Protein AF-A0A447RGL2-F1 (afdb_monomer_lite)

Secondary structure (DSSP, 8-state):
--TTGGGGGGG-SS--EEE-TTT--EEEE-HHHHHHHTT--HHHHHTSTT-B-S-SSGGGGGGGTTTT--EEEEEEEEETTEEEEEEEEE---

Sequence (93 aa):
MLLKELAVFEVLSTPIWVVHPFNERVVYANQASRTLSGEMSLNEMRNGIYSTCPETQLQHYLRYLDTMSEIFEVWTLPTANGLQSVYCKNHPD

Foldseek 3Di:
DDPVVCVVCQPDLDWDFDADQQVRDGPDTHPNNCVFAPPPDPLCFCPDPFKDAPDPGRVVCVVCLVVQDWGKIWTWTQDPVGTDTDIDIDHDD

Organism: Klebsiella pneumoniae (NCBI:txid573)

Radius of gyration: 13.28 Å; chains: 1; bounding box: 33×22×36 Å

pLDDT: mean 88.92, std 9.13, range [53.16, 96.81]

Structure (mmCIF, N/CA/C/O backbone):
data_AF-A0A447RGL2-F1
#
_entry.id   AF-A0A447RGL2-F1
#
loop_
_atom_site.group_PDB
_atom_site.id
_atom_site.type_symbol
_atom_site.label_atom_id
_atom_site.label_alt_id
_atom_site.label_comp_id
_atom_site.label_asym_id
_atom_site.label_entity_id
_atom_site.label_seq_id
_atom_site.pdbx_PDB_ins_code
_atom_site.Cartn_x
_atom_site.Cartn_y
_atom_site.Cartn_z
_atom_site.occupancy
_atom_site.B_iso_or_equiv
_atom_site.auth_seq_id
_atom_site.auth_comp_id
_atom_site.auth_asym_id
_atom_site.auth_atom_id
_atom_site.pdbx_PDB_model_num
ATOM 1 N N . MET A 1 1 ? -15.273 -8.407 6.993 1.00 58.03 1 MET A N 1
ATOM 2 C CA . MET A 1 1 ? -15.566 -7.721 5.724 1.00 58.03 1 MET A CA 1
ATOM 3 C C . MET A 1 1 ? -15.738 -8.763 4.635 1.00 58.03 1 MET A C 1
ATOM 5 O O . MET A 1 1 ? -14.866 -9.616 4.469 1.00 58.03 1 MET A O 1
ATOM 9 N N . LEU A 1 2 ? -16.890 -8.772 3.975 1.00 66.31 2 LEU A N 1
ATOM 10 C CA . LEU A 1 2 ? -17.199 -9.719 2.904 1.00 66.31 2 LEU A CA 1
ATOM 11 C C . LEU A 1 2 ? -16.616 -9.183 1.590 1.00 66.31 2 LEU A C 1
ATOM 13 O O . LEU A 1 2 ? -16.774 -8.009 1.286 1.00 66.31 2 LEU A O 1
ATOM 17 N N . LEU A 1 3 ? -16.009 -10.040 0.761 1.00 68.31 3 LEU A N 1
ATOM 18 C CA . LEU A 1 3 ? -15.475 -9.655 -0.563 1.00 68.31 3 LEU A CA 1
ATOM 19 C C . LEU A 1 3 ? -16.484 -8.892 -1.443 1.00 68.31 3 LEU A C 1
ATOM 21 O O . LEU A 1 3 ? -16.089 -8.085 -2.276 1.00 68.31 3 LEU A O 1
ATOM 25 N N . LYS A 1 4 ? -17.786 -9.131 -1.247 1.00 75.88 4 LYS A N 1
ATOM 26 C CA . LYS A 1 4 ? -18.863 -8.440 -1.969 1.00 75.88 4 LYS A CA 1
ATOM 27 C C . LYS A 1 4 ? -18.948 -6.946 -1.643 1.00 75.88 4 LYS A C 1
ATOM 29 O O . LYS A 1 4 ? -19.325 -6.177 -2.514 1.00 75.88 4 LYS A O 1
ATOM 34 N N . GLU A 1 5 ? -18.592 -6.544 -0.425 1.00 81.50 5 GLU A N 1
ATOM 35 C CA . GLU A 1 5 ? -18.608 -5.137 0.002 1.00 81.50 5 GLU A CA 1
ATOM 36 C C . GLU A 1 5 ? -17.491 -4.348 -0.693 1.00 81.50 5 GLU A C 1
ATOM 38 O O . GLU A 1 5 ? -17.683 -3.196 -1.062 1.00 81.50 5 GLU A O 1
ATOM 43 N N . LEU A 1 6 ? -16.363 -5.004 -0.980 1.00 86.62 6 LEU A N 1
ATOM 44 C CA . LEU A 1 6 ? -15.209 -4.398 -1.648 1.00 86.62 6 LEU A CA 1
ATOM 45 C C . LEU A 1 6 ? -15.414 -4.137 -3.141 1.00 86.62 6 LEU A C 1
ATOM 47 O O . LEU A 1 6 ? -14.670 -3.356 -3.726 1.00 86.62 6 LEU A O 1
ATOM 51 N N . ALA A 1 7 ? -16.422 -4.753 -3.765 1.00 85.88 7 ALA A N 1
ATOM 52 C CA . ALA A 1 7 ? -16.698 -4.569 -5.189 1.00 85.88 7 ALA A CA 1
ATOM 53 C C . ALA A 1 7 ? -17.009 -3.105 -5.546 1.00 85.88 7 ALA A C 1
ATOM 55 O O . ALA A 1 7 ? -16.799 -2.692 -6.684 1.00 85.88 7 ALA A O 1
ATOM 56 N N . VAL A 1 8 ? -17.459 -2.305 -4.571 1.00 88.38 8 VAL A N 1
ATOM 57 C CA . VAL A 1 8 ? -17.670 -0.862 -4.748 1.00 88.38 8 VAL A CA 1
ATOM 58 C C . VAL A 1 8 ? -16.375 -0.118 -5.090 1.00 88.38 8 VAL A C 1
ATOM 60 O O . VAL A 1 8 ? -16.416 0.894 -5.779 1.00 88.38 8 VAL A O 1
ATOM 63 N N . PHE A 1 9 ? -15.210 -0.623 -4.683 1.00 92.38 9 PHE A N 1
ATOM 64 C CA . PHE A 1 9 ? -13.930 0.004 -5.011 1.00 92.38 9 PHE A CA 1
ATOM 65 C C . PHE A 1 9 ? -13.492 -0.245 -6.457 1.00 92.38 9 PHE A C 1
ATOM 67 O O . PHE A 1 9 ? -12.635 0.481 -6.966 1.00 92.38 9 PHE A O 1
ATOM 74 N N . GLU A 1 10 ? -14.093 -1.218 -7.150 1.00 93.88 10 GLU A N 1
ATOM 75 C CA . GLU A 1 10 ? -13.744 -1.541 -8.537 1.00 93.88 10 GLU A CA 1
ATOM 76 C C . GLU A 1 10 ? -14.141 -0.416 -9.506 1.00 93.88 10 GLU A C 1
ATOM 78 O O . GLU A 1 10 ? -13.507 -0.254 -10.544 1.00 93.88 10 GLU A O 1
ATOM 83 N N . VAL A 1 11 ? -15.153 0.396 -9.165 1.00 92.06 11 VAL A N 1
ATOM 84 C CA . VAL A 1 11 ? -15.589 1.524 -10.011 1.00 92.06 11 VAL A CA 1
ATOM 85 C C . VAL A 1 11 ? -14.734 2.782 -9.836 1.00 92.06 11 VAL A C 1
ATOM 87 O O . VAL A 1 11 ? -14.908 3.749 -10.576 1.00 92.06 11 VAL A O 1
ATOM 90 N N . LEU A 1 12 ? -13.829 2.800 -8.854 1.00 93.81 12 LEU A N 1
ATOM 91 C CA . LEU A 1 12 ? -13.007 3.966 -8.556 1.00 93.81 12 LEU A CA 1
ATOM 92 C C . LEU A 1 12 ? -11.758 3.995 -9.439 1.00 93.81 12 LEU A C 1
ATOM 94 O O . LEU A 1 12 ? -11.040 3.006 -9.570 1.00 93.81 12 LEU A O 1
ATOM 98 N N . SER A 1 13 ? -11.460 5.171 -9.993 1.00 94.50 13 SER A N 1
ATOM 99 C CA . SER A 1 13 ? -10.194 5.434 -10.689 1.00 94.50 13 SER A CA 1
ATOM 100 C C . SER A 1 13 ? -9.025 5.640 -9.725 1.00 94.50 13 SER A C 1
ATOM 102 O O . SER A 1 13 ? -7.870 5.564 -10.135 1.00 94.50 13 SER A O 1
ATOM 104 N N . THR A 1 14 ? -9.312 5.926 -8.453 1.00 93.56 14 THR A N 1
ATOM 105 C CA . THR A 1 14 ? -8.294 6.026 -7.408 1.00 93.56 14 THR A CA 1
ATOM 106 C C . THR A 1 14 ? -7.726 4.633 -7.121 1.00 93.56 14 THR A C 1
ATOM 108 O O . THR A 1 14 ? -8.506 3.719 -6.844 1.00 93.56 14 THR A O 1
ATOM 111 N N . PRO A 1 15 ? -6.396 4.444 -7.162 1.00 94.75 15 PRO A N 1
ATOM 112 C CA . PRO A 1 15 ? -5.758 3.198 -6.750 1.00 94.75 15 PRO A CA 1
ATOM 113 C C . PRO A 1 15 ? -6.080 2.854 -5.293 1.00 94.75 15 PRO A C 1
ATOM 115 O O . PRO A 1 15 ? -5.806 3.650 -4.397 1.00 94.75 15 PRO A O 1
ATOM 118 N N . ILE A 1 16 ? -6.651 1.671 -5.054 1.00 94.38 16 ILE A N 1
ATOM 119 C CA . ILE A 1 16 ? -6.990 1.184 -3.710 1.00 94.38 16 ILE A CA 1
ATOM 120 C C . ILE A 1 16 ? -6.366 -0.189 -3.480 1.00 94.38 16 ILE A C 1
ATOM 122 O O . ILE A 1 16 ? -6.554 -1.111 -4.279 1.00 94.38 16 ILE A O 1
ATOM 126 N N . TRP A 1 17 ? -5.677 -0.329 -2.348 1.00 93.75 17 TRP A N 1
ATOM 127 C CA . TRP A 1 17 ? -5.258 -1.605 -1.776 1.00 93.75 17 TRP A CA 1
ATOM 128 C C . TRP A 1 17 ? -5.914 -1.757 -0.411 1.00 93.75 17 TRP A C 1
ATOM 130 O O . TRP A 1 17 ? -5.800 -0.873 0.433 1.00 93.75 17 TRP A O 1
ATOM 140 N N . VAL A 1 18 ? -6.562 -2.893 -0.179 1.00 93.31 18 VAL A N 1
ATOM 141 C CA . VAL A 1 18 ? -7.045 -3.270 1.148 1.00 93.31 18 VAL A CA 1
ATOM 142 C C . VAL A 1 18 ? -6.126 -4.341 1.692 1.00 93.31 18 VAL A C 1
ATOM 144 O O . VAL A 1 18 ? -5.994 -5.420 1.107 1.00 93.31 18 VAL A O 1
ATOM 147 N N . VAL A 1 19 ? -5.472 -4.037 2.806 1.00 92.62 19 VAL A N 1
ATOM 148 C CA . VAL A 1 19 ? -4.377 -4.842 3.344 1.00 92.62 19 VAL A CA 1
ATOM 149 C C . VAL A 1 19 ? -4.714 -5.272 4.759 1.00 92.62 19 VAL A C 1
ATOM 151 O O . VAL A 1 19 ? -5.198 -4.486 5.567 1.00 92.62 19 VAL A O 1
ATOM 154 N N . HIS A 1 20 ? -4.463 -6.538 5.071 1.00 91.19 20 HIS A N 1
ATOM 155 C CA . HIS A 1 20 ? -4.631 -7.028 6.427 1.00 91.19 20 HIS A CA 1
ATOM 156 C C . HIS A 1 20 ? -3.449 -6.561 7.299 1.00 91.19 20 HIS A C 1
ATOM 158 O O . HIS A 1 20 ? -2.309 -6.917 7.002 1.00 91.19 20 HIS A O 1
ATOM 164 N N . PRO A 1 21 ? -3.678 -5.815 8.394 1.00 89.81 21 PRO A N 1
ATOM 165 C CA . PRO A 1 21 ? -2.618 -5.048 9.052 1.00 89.81 21 PRO A CA 1
ATOM 166 C C . PRO A 1 21 ? -1.558 -5.903 9.759 1.00 89.81 21 PRO A C 1
ATOM 168 O O . PRO A 1 21 ? -0.422 -5.470 9.866 1.00 89.81 21 PRO A O 1
ATOM 171 N N . PHE A 1 22 ? -1.897 -7.113 10.219 1.00 91.44 22 PHE A N 1
ATOM 172 C CA . PHE A 1 22 ? -0.971 -7.951 11.005 1.00 91.44 22 PHE A CA 1
ATOM 173 C C . PHE A 1 22 ? -0.075 -8.881 10.183 1.00 91.44 22 PHE A C 1
ATOM 175 O O . PHE A 1 22 ? 0.934 -9.370 10.677 1.00 91.44 22 PHE A O 1
ATOM 182 N N . ASN A 1 23 ? -0.484 -9.212 8.960 1.00 92.31 23 ASN A N 1
ATOM 183 C CA . ASN A 1 23 ? 0.272 -10.117 8.085 1.00 92.31 23 ASN A CA 1
ATOM 184 C C . ASN A 1 23 ? 0.580 -9.480 6.727 1.00 92.31 23 ASN A C 1
ATOM 186 O O . ASN A 1 23 ? 1.088 -10.156 5.839 1.00 92.31 23 ASN A O 1
ATOM 190 N N . GLU A 1 24 ? 0.215 -8.206 6.574 1.00 91.38 24 GLU A N 1
ATOM 191 C CA . GLU A 1 24 ? 0.418 -7.348 5.406 1.00 91.38 24 GLU A CA 1
ATOM 192 C C . GLU A 1 24 ? -0.035 -7.954 4.072 1.00 91.38 24 GLU A C 1
ATOM 194 O O . GLU A 1 24 ? 0.387 -7.539 2.991 1.00 91.38 24 GLU A O 1
ATOM 199 N N . ARG A 1 25 ? -0.951 -8.927 4.123 1.00 93.31 25 ARG A N 1
ATOM 200 C CA . ARG A 1 25 ? -1.505 -9.544 2.924 1.00 93.31 25 ARG A CA 1
ATOM 201 C C . ARG A 1 25 ? -2.504 -8.5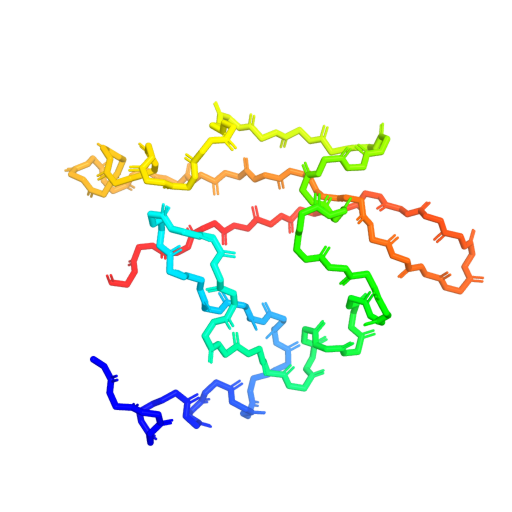95 2.280 1.00 93.31 25 ARG A C 1
ATOM 203 O O . ARG A 1 25 ? -3.493 -8.218 2.913 1.00 93.31 25 ARG A O 1
ATOM 210 N N . VAL A 1 26 ? -2.306 -8.295 0.999 1.00 93.81 26 VAL A N 1
ATOM 211 C CA . VAL A 1 26 ? -3.313 -7.621 0.171 1.00 93.81 26 VAL A CA 1
ATOM 212 C C . VAL A 1 26 ? -4.531 -8.541 0.052 1.00 93.81 26 VAL A C 1
ATOM 214 O O . VAL A 1 26 ? -4.459 -9.626 -0.521 1.00 93.81 26 VAL A O 1
ATOM 217 N N . VAL A 1 27 ? -5.642 -8.131 0.655 1.00 93.62 27 VAL A N 1
ATOM 218 C CA . VAL A 1 27 ? -6.926 -8.848 0.625 1.00 93.62 27 VAL A CA 1
ATOM 219 C C . VAL A 1 27 ? -7.703 -8.490 -0.638 1.00 93.62 27 VAL A C 1
ATOM 221 O O . VAL A 1 27 ? -8.455 -9.312 -1.156 1.00 93.62 27 VAL A O 1
ATOM 224 N N . TYR A 1 28 ? -7.507 -7.270 -1.135 1.00 94.38 28 TYR A N 1
ATOM 225 C CA . TYR A 1 28 ? -8.111 -6.771 -2.359 1.00 94.38 28 TYR A CA 1
ATOM 226 C C . TYR A 1 28 ? -7.272 -5.629 -2.936 1.00 94.38 28 TYR A C 1
ATOM 228 O O . TYR A 1 28 ? -6.655 -4.860 -2.202 1.00 94.38 28 TYR A O 1
ATOM 236 N N . ALA A 1 29 ? -7.282 -5.509 -4.255 1.00 94.81 29 ALA A N 1
ATOM 237 C CA . ALA A 1 29 ? -6.727 -4.391 -5.003 1.00 94.81 29 ALA A CA 1
ATOM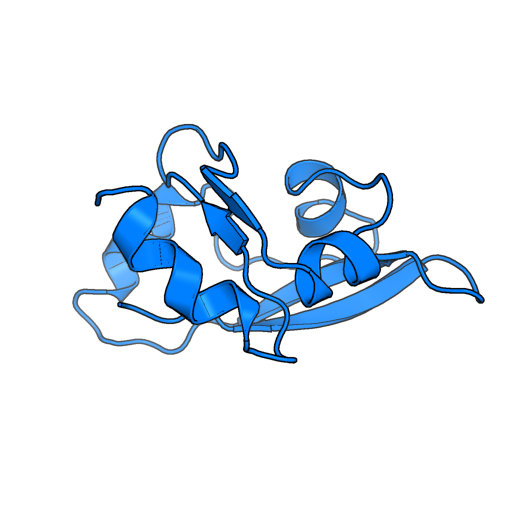 238 C C . ALA A 1 29 ? -7.698 -4.121 -6.149 1.00 94.81 29 ALA A C 1
ATOM 240 O O . ALA A 1 29 ? -8.118 -5.097 -6.765 1.00 94.81 29 ALA A O 1
ATOM 241 N N . ASN A 1 30 ? -8.079 -2.873 -6.427 1.00 95.75 30 ASN A N 1
ATOM 242 C CA . ASN A 1 30 ? -8.936 -2.548 -7.573 1.00 95.75 30 ASN A CA 1
ATOM 243 C C . ASN A 1 30 ? -8.148 -2.513 -8.897 1.00 95.75 30 ASN A C 1
ATOM 245 O O . ASN A 1 30 ? -6.926 -2.658 -8.921 1.00 95.75 30 ASN A O 1
ATOM 249 N N . GLN A 1 31 ? -8.835 -2.330 -10.030 1.00 95.94 31 GLN A N 1
ATOM 250 C CA . GLN A 1 31 ? -8.165 -2.269 -11.334 1.00 95.94 31 GLN A CA 1
ATOM 251 C C . GLN A 1 31 ? -7.089 -1.180 -11.399 1.00 95.94 31 GLN A C 1
ATOM 253 O O . GLN A 1 31 ? -5.992 -1.447 -11.890 1.00 95.94 31 GLN A O 1
ATOM 258 N N . ALA A 1 32 ? -7.376 0.017 -10.882 1.00 95.75 32 ALA A N 1
ATOM 259 C CA . ALA A 1 32 ? -6.436 1.133 -10.903 1.00 95.75 32 ALA A CA 1
ATOM 260 C C . ALA A 1 32 ? -5.144 0.818 -10.132 1.00 95.75 32 ALA A C 1
ATOM 262 O O . ALA A 1 32 ? -4.054 1.096 -10.629 1.00 95.75 32 ALA A O 1
ATOM 263 N N . SER A 1 33 ? -5.243 0.189 -8.957 1.00 95.75 33 SER A N 1
ATOM 264 C CA . SER A 1 33 ? -4.065 -0.184 -8.173 1.00 95.75 33 SER A CA 1
ATOM 265 C C . SER A 1 33 ? -3.269 -1.324 -8.780 1.00 95.75 33 SER A C 1
ATOM 267 O O . SER A 1 33 ? -2.046 -1.238 -8.785 1.00 95.75 33 SER A O 1
ATOM 269 N N . ARG A 1 34 ? -3.921 -2.336 -9.364 1.00 95.69 34 ARG A N 1
ATOM 270 C CA . ARG A 1 34 ? -3.229 -3.412 -10.100 1.00 95.69 34 ARG A CA 1
ATOM 271 C C . ARG A 1 34 ? -2.470 -2.871 -11.312 1.00 95.69 34 ARG A C 1
ATOM 273 O O . ARG A 1 34 ? -1.342 -3.273 -11.570 1.00 95.69 34 ARG A O 1
ATOM 280 N N . THR A 1 35 ? -3.071 -1.940 -12.056 1.00 95.38 35 THR A N 1
ATOM 281 C CA . THR A 1 35 ? -2.392 -1.270 -13.176 1.00 95.38 35 THR A CA 1
ATOM 282 C C . THR A 1 35 ? -1.215 -0.423 -12.697 1.00 95.38 35 THR A C 1
ATOM 284 O O . THR A 1 35 ? -0.170 -0.436 -13.339 1.00 95.38 35 THR A O 1
ATOM 287 N N . LEU A 1 36 ? -1.362 0.280 -11.571 1.00 94.75 36 LEU A N 1
ATOM 288 C CA . LEU A 1 36 ? -0.302 1.117 -11.014 1.00 94.75 36 LEU A CA 1
ATOM 289 C C . LEU A 1 36 ? 0.861 0.295 -10.438 1.00 94.75 36 LEU A C 1
ATOM 291 O O . LEU A 1 36 ? 2.012 0.663 -10.640 1.00 94.75 36 LEU A O 1
ATOM 295 N N . SER A 1 37 ? 0.585 -0.810 -9.739 1.00 95.19 37 SER A N 1
ATOM 296 C CA . SER A 1 37 ? 1.624 -1.668 -9.155 1.00 95.19 37 SER A CA 1
ATOM 297 C C . SER A 1 37 ? 2.371 -2.491 -10.200 1.00 95.19 37 SER A C 1
ATOM 299 O O . SER A 1 37 ? 3.520 -2.867 -9.973 1.00 95.19 37 SER A O 1
ATOM 301 N N . GLY A 1 38 ? 1.722 -2.815 -11.325 1.00 93.25 38 GLY A N 1
ATOM 302 C CA . GLY A 1 38 ? 2.220 -3.835 -12.243 1.00 93.25 38 GLY A CA 1
ATOM 303 C C . GLY A 1 38 ? 2.507 -5.131 -11.482 1.00 93.25 38 GLY A C 1
ATOM 304 O O . GLY A 1 38 ? 1.687 -5.575 -10.678 1.00 93.25 38 GLY A O 1
ATOM 305 N N . GLU A 1 39 ? 3.705 -5.678 -11.680 1.00 93.81 39 GLU A N 1
ATOM 306 C CA . GLU A 1 39 ? 4.170 -6.902 -11.014 1.00 93.81 39 GLU A CA 1
ATOM 307 C C . GLU A 1 39 ? 4.770 -6.665 -9.615 1.00 93.81 39 GLU A C 1
ATOM 309 O O . GLU A 1 39 ? 5.135 -7.627 -8.941 1.00 93.81 39 GLU A O 1
ATOM 314 N N . MET A 1 40 ? 4.898 -5.411 -9.159 1.00 96.31 40 MET A N 1
ATOM 315 C CA . MET A 1 40 ? 5.473 -5.129 -7.840 1.00 96.31 40 MET A CA 1
ATOM 316 C C . MET A 1 40 ? 4.504 -5.513 -6.720 1.00 96.31 40 MET A C 1
ATOM 318 O O . MET A 1 40 ? 3.333 -5.127 -6.702 1.00 96.31 40 MET A O 1
ATOM 322 N N . SER A 1 41 ? 5.021 -6.230 -5.727 1.00 95.06 41 SER A N 1
ATOM 323 C CA . SER A 1 41 ? 4.312 -6.511 -4.482 1.00 95.06 41 SER A CA 1
ATOM 324 C C . SER A 1 41 ? 4.199 -5.262 -3.603 1.00 95.06 41 SER A C 1
ATOM 326 O O . SER A 1 41 ? 5.016 -4.343 -3.674 1.00 95.06 41 SER A O 1
ATOM 328 N N . LEU A 1 42 ? 3.219 -5.251 -2.691 1.00 93.81 42 LEU A N 1
ATOM 329 C CA . LEU A 1 42 ? 3.075 -4.184 -1.691 1.00 93.81 42 LEU A CA 1
ATOM 330 C C . LEU A 1 42 ? 4.376 -3.947 -0.914 1.00 93.81 42 LEU A C 1
ATOM 332 O O . LEU A 1 42 ? 4.766 -2.804 -0.696 1.00 93.81 42 LEU A O 1
ATOM 336 N N . ASN A 1 43 ? 5.062 -5.024 -0.531 1.00 94.19 43 ASN A N 1
ATOM 337 C CA . ASN A 1 43 ? 6.308 -4.937 0.216 1.00 94.19 43 ASN A CA 1
ATOM 338 C C . ASN A 1 43 ? 7.424 -4.261 -0.596 1.00 94.19 43 ASN A C 1
ATOM 340 O O . ASN A 1 43 ? 8.136 -3.416 -0.056 1.00 94.19 43 ASN A O 1
ATOM 344 N N . GLU A 1 44 ? 7.557 -4.588 -1.884 1.00 95.88 44 GLU A N 1
ATOM 345 C CA . GLU A 1 44 ? 8.526 -3.939 -2.780 1.00 95.88 44 GLU A CA 1
ATOM 346 C C . GLU A 1 44 ? 8.198 -2.459 -2.991 1.00 95.88 44 GLU A C 1
ATOM 348 O O . GLU A 1 44 ? 9.104 -1.628 -3.008 1.00 95.88 44 GLU A O 1
ATOM 353 N N . MET A 1 45 ? 6.913 -2.107 -3.089 1.00 95.81 45 MET A N 1
ATOM 354 C CA . MET A 1 45 ? 6.491 -0.711 -3.236 1.00 95.81 45 MET A CA 1
ATOM 355 C C . MET A 1 45 ? 6.749 0.109 -1.965 1.00 95.81 45 MET A C 1
ATOM 357 O O . MET A 1 45 ? 7.293 1.212 -2.037 1.00 95.81 45 MET A O 1
ATOM 361 N N . ARG A 1 46 ? 6.419 -0.428 -0.782 1.00 94.88 46 ARG A N 1
ATOM 362 C CA . ARG A 1 46 ? 6.590 0.249 0.521 1.00 94.88 46 ARG A CA 1
ATOM 363 C C . ARG A 1 46 ? 8.044 0.348 0.986 1.00 94.88 46 ARG A C 1
ATOM 365 O O . ARG A 1 46 ? 8.367 1.253 1.747 1.00 94.88 46 ARG A O 1
ATOM 372 N N . ASN A 1 47 ? 8.922 -0.536 0.507 1.00 94.50 47 ASN A N 1
ATOM 373 C CA . ASN A 1 47 ? 10.339 -0.591 0.900 1.00 94.50 47 ASN A CA 1
ATOM 374 C C . ASN A 1 47 ? 11.314 -0.315 -0.258 1.00 94.50 47 ASN A C 1
ATOM 376 O O . ASN A 1 47 ? 12.503 -0.618 -0.157 1.00 94.50 47 ASN A O 1
ATOM 380 N N . GLY A 1 48 ? 10.826 0.225 -1.375 1.00 95.25 48 GLY A N 1
ATOM 381 C CA . GLY A 1 48 ? 11.666 0.590 -2.509 1.00 95.25 48 GLY A CA 1
ATOM 382 C C . GLY A 1 48 ? 12.551 1.815 -2.244 1.00 95.25 48 GLY A C 1
ATOM 383 O O . GLY A 1 48 ? 12.440 2.497 -1.229 1.00 95.25 48 GLY A O 1
ATOM 384 N N . ILE A 1 49 ? 13.436 2.111 -3.197 1.00 96.00 49 ILE A N 1
ATOM 385 C CA . ILE A 1 49 ? 14.511 3.113 -3.064 1.00 96.00 49 ILE A CA 1
ATOM 386 C C . ILE A 1 49 ? 14.039 4.552 -2.801 1.00 96.00 49 ILE A C 1
ATOM 388 O O . ILE A 1 49 ? 14.815 5.360 -2.295 1.00 96.00 49 ILE A O 1
ATOM 392 N N . TYR A 1 50 ? 12.798 4.882 -3.156 1.00 95.88 50 TYR A N 1
ATOM 393 C CA . TYR A 1 50 ? 12.196 6.197 -2.927 1.00 95.88 50 TYR A CA 1
ATOM 394 C C . TYR A 1 50 ? 11.191 6.192 -1.777 1.00 95.88 50 TYR A C 1
ATOM 396 O O . TYR A 1 50 ? 10.565 7.218 -1.506 1.00 95.88 50 TYR A O 1
ATOM 404 N N . SER A 1 51 ? 10.996 5.045 -1.127 1.00 95.88 51 SER A N 1
ATOM 405 C CA . SER A 1 51 ? 9.915 4.878 -0.177 1.00 95.88 51 SER A CA 1
ATOM 406 C C . SER A 1 51 ? 10.262 5.452 1.191 1.00 95.88 51 SER A C 1
ATOM 408 O O . SER A 1 51 ? 11.394 5.389 1.667 1.00 95.88 51 SER A O 1
ATOM 410 N N . THR A 1 52 ? 9.263 6.030 1.842 1.00 94.31 52 THR A N 1
ATOM 411 C CA . THR A 1 52 ? 9.345 6.537 3.209 1.00 94.31 52 THR A CA 1
ATOM 412 C C . THR A 1 52 ? 8.000 6.317 3.871 1.00 94.31 52 THR A C 1
ATOM 414 O O . THR A 1 52 ? 6.978 6.832 3.415 1.00 94.31 52 THR A O 1
ATOM 417 N N . CYS A 1 53 ? 8.023 5.549 4.957 1.00 91.38 53 CYS A N 1
ATOM 418 C CA . CYS A 1 53 ? 6.841 5.168 5.711 1.00 91.38 53 CYS A CA 1
ATOM 419 C C . CYS A 1 53 ? 7.042 5.562 7.182 1.00 91.38 53 CYS A C 1
ATOM 421 O O . CYS A 1 53 ? 8.080 5.213 7.750 1.00 91.38 53 CYS A O 1
ATOM 423 N N . PRO A 1 54 ? 6.083 6.265 7.816 1.00 88.81 54 PRO A N 1
ATOM 424 C CA . PRO A 1 54 ? 6.136 6.542 9.252 1.00 88.81 54 PRO A CA 1
ATOM 425 C C . PRO A 1 54 ? 6.207 5.281 10.122 1.00 88.81 54 PRO A C 1
ATOM 427 O O . PRO A 1 54 ? 6.839 5.303 11.173 1.00 88.81 54 PRO A O 1
ATOM 430 N N . GLU A 1 55 ? 5.590 4.183 9.676 1.00 91.69 55 GLU A N 1
ATOM 431 C CA . GLU A 1 55 ? 5.630 2.891 10.354 1.00 91.69 55 GLU A CA 1
ATOM 432 C C . GLU A 1 55 ? 6.085 1.790 9.400 1.00 91.69 55 GLU A C 1
ATOM 434 O O . GLU A 1 55 ? 5.578 1.634 8.286 1.00 91.69 55 GLU A O 1
ATOM 439 N N . THR A 1 56 ? 7.022 0.974 9.875 1.00 87.94 56 THR A N 1
ATOM 440 C CA . THR A 1 56 ? 7.527 -0.182 9.128 1.00 87.94 56 THR A CA 1
ATOM 441 C C . THR A 1 56 ? 6.532 -1.339 9.100 1.00 87.94 56 THR A C 1
ATOM 443 O O . THR A 1 56 ? 6.523 -2.093 8.135 1.00 87.94 56 THR A O 1
ATOM 446 N N . GLN A 1 57 ? 5.680 -1.466 10.124 1.00 90.94 57 GLN A N 1
ATOM 447 C CA . GLN A 1 57 ? 4.670 -2.523 10.242 1.00 90.94 57 GLN A CA 1
ATOM 448 C C . GLN A 1 57 ? 3.260 -1.932 10.185 1.00 90.94 57 GLN A C 1
ATOM 450 O O . GLN A 1 57 ? 2.949 -1.013 10.944 1.00 90.94 57 GLN A O 1
ATOM 455 N N . LEU A 1 58 ? 2.375 -2.478 9.345 1.00 90.88 58 LEU A N 1
ATOM 456 C CA . LEU A 1 58 ? 1.035 -1.906 9.141 1.00 90.88 58 LEU A CA 1
ATOM 457 C C . LEU A 1 58 ? 0.168 -1.903 10.404 1.00 90.88 58 LEU A C 1
ATOM 459 O O . LEU A 1 58 ? -0.591 -0.957 10.611 1.00 90.88 58 LEU A O 1
ATOM 463 N N . GLN A 1 59 ? 0.293 -2.900 11.289 1.00 92.25 59 GLN A N 1
ATOM 464 C CA . GLN A 1 59 ? -0.470 -2.915 12.547 1.00 92.25 59 GLN A CA 1
ATOM 465 C C . GLN A 1 59 ? -0.195 -1.708 13.447 1.00 92.25 59 GLN A C 1
ATOM 467 O O . GLN A 1 59 ? -1.025 -1.360 14.283 1.00 92.25 59 GLN A O 1
ATOM 472 N N . HIS A 1 60 ? 0.952 -1.048 13.294 1.00 91.44 60 HIS A N 1
ATOM 473 C CA . HIS A 1 60 ? 1.266 0.129 14.086 1.00 91.44 60 HIS A CA 1
ATOM 474 C C . HIS A 1 60 ? 0.409 1.326 13.703 1.00 91.44 60 HIS A C 1
ATOM 476 O O . HIS A 1 60 ? 0.184 2.177 14.560 1.00 91.44 60 HIS A O 1
ATOM 482 N N . TYR A 1 61 ? -0.140 1.353 12.484 1.00 88.81 61 TYR A N 1
ATOM 483 C CA . TYR A 1 61 ? -1.050 2.409 12.068 1.00 88.81 61 TYR A CA 1
ATOM 484 C C . TYR A 1 61 ? -2.373 2.413 12.838 1.00 88.81 61 TYR A C 1
ATOM 486 O O . TYR 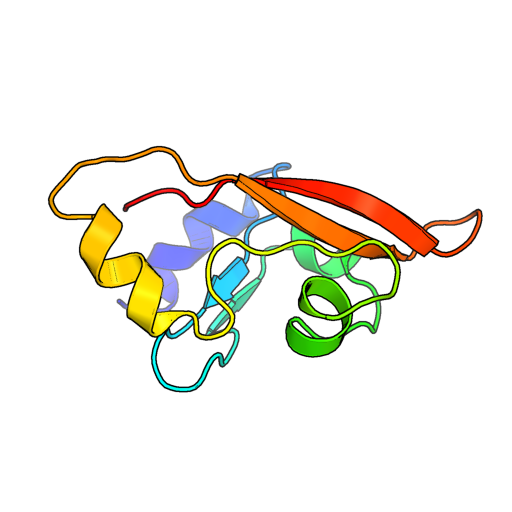A 1 61 ? -3.015 3.458 12.925 1.00 88.81 61 TYR A O 1
ATOM 494 N N . LEU A 1 62 ? -2.738 1.297 13.485 1.00 85.94 62 LEU A N 1
ATOM 495 C CA . LEU A 1 62 ? -3.944 1.208 14.313 1.00 85.94 62 LEU A CA 1
ATOM 496 C C . LEU A 1 62 ? -3.963 2.260 15.435 1.00 85.94 62 LEU A C 1
ATOM 498 O O . LEU A 1 62 ? -5.029 2.757 15.772 1.00 85.94 62 LEU A O 1
ATOM 502 N N . ARG A 1 63 ? -2.798 2.675 15.957 1.00 85.94 63 ARG A N 1
ATOM 503 C CA . ARG A 1 63 ? -2.713 3.708 17.010 1.00 85.94 63 ARG A CA 1
ATOM 504 C C . ARG A 1 63 ? -3.143 5.104 16.539 1.00 85.94 63 ARG A C 1
ATOM 506 O O . ARG A 1 63 ? -3.458 5.953 17.362 1.00 85.94 63 ARG A O 1
ATOM 513 N N . TYR A 1 64 ? -3.103 5.358 15.231 1.00 84.12 64 TYR A N 1
ATOM 514 C CA . TYR A 1 64 ? -3.474 6.646 14.641 1.00 84.12 64 TYR A CA 1
ATOM 515 C C . TYR A 1 64 ? -4.961 6.712 14.273 1.00 84.12 64 TYR A C 1
ATOM 517 O O . TYR A 1 64 ? -5.459 7.793 13.954 1.00 84.12 64 TYR A O 1
ATOM 525 N N . LEU A 1 65 ? -5.670 5.575 14.333 1.00 78.62 65 LEU A N 1
ATOM 526 C CA . LEU A 1 65 ? -7.124 5.529 14.172 1.00 78.62 65 LEU A CA 1
ATOM 527 C C . LEU A 1 65 ? -7.806 6.291 15.310 1.00 78.62 65 LEU A C 1
ATOM 529 O O . LEU A 1 65 ? -8.672 7.124 15.056 1.00 78.62 65 LEU A O 1
ATOM 533 N N . ASP A 1 66 ? -7.339 6.078 16.543 1.00 75.75 66 ASP A N 1
ATOM 534 C CA . ASP A 1 66 ? -7.872 6.735 17.742 1.00 75.75 66 ASP A CA 1
ATOM 535 C C . ASP A 1 66 ? -7.768 8.265 17.667 1.00 75.75 66 ASP A C 1
ATOM 537 O O . ASP A 1 66 ? -8.597 8.986 18.222 1.00 75.75 66 ASP A O 1
ATOM 541 N N . THR A 1 67 ? -6.756 8.773 16.962 1.00 79.06 67 THR A N 1
ATOM 542 C CA . THR A 1 67 ? -6.491 10.208 16.812 1.00 79.06 67 THR A CA 1
ATOM 543 C C . THR A 1 67 ? -6.967 10.779 15.476 1.00 79.06 67 THR A C 1
ATOM 545 O O . THR A 1 67 ? -6.695 11.951 15.207 1.00 79.06 67 THR A O 1
ATOM 548 N N . MET A 1 68 ? -7.631 9.977 14.628 1.00 74.50 68 MET A N 1
ATOM 549 C CA . MET A 1 68 ? -8.046 10.327 13.256 1.00 74.50 68 MET A CA 1
ATOM 550 C C . MET A 1 68 ? -6.961 11.072 12.464 1.00 74.50 68 MET A C 1
ATOM 552 O O . MET A 1 68 ? -7.231 12.012 11.715 1.00 74.50 68 MET A O 1
ATOM 556 N N . SER A 1 69 ? -5.700 10.701 12.680 1.00 80.44 69 SER A N 1
ATOM 557 C CA . SER A 1 69 ? -4.579 11.423 12.088 1.00 80.44 69 SER A CA 1
ATOM 558 C C . SER A 1 69 ? -4.418 11.031 10.628 1.00 80.44 69 SER A C 1
ATOM 560 O O . SER A 1 69 ? -4.371 9.847 10.296 1.00 80.44 69 SER A O 1
ATOM 562 N N . GLU A 1 70 ? -4.300 12.026 9.749 1.00 83.44 70 GLU A N 1
ATOM 563 C CA . GLU A 1 70 ? -3.945 11.762 8.360 1.00 83.44 70 GLU A CA 1
ATOM 564 C C . GLU A 1 70 ? -2.494 11.294 8.285 1.00 83.44 70 GLU A C 1
ATOM 566 O O . GLU A 1 70 ? -1.574 11.964 8.760 1.00 83.44 70 GLU A O 1
ATOM 571 N N . ILE A 1 71 ? -2.297 10.131 7.674 1.00 86.19 71 ILE A N 1
ATOM 572 C CA . ILE A 1 71 ? -0.986 9.525 7.498 1.00 86.19 71 ILE A CA 1
ATOM 573 C C . ILE A 1 71 ? -0.680 9.484 6.012 1.00 86.19 71 ILE A C 1
ATOM 575 O O . ILE A 1 71 ? -1.484 9.003 5.208 1.00 86.19 71 ILE A O 1
ATOM 579 N N . PHE A 1 72 ? 0.519 9.949 5.682 1.00 88.94 72 PHE A N 1
ATOM 580 C CA . PHE A 1 72 ? 1.054 9.929 4.335 1.00 88.94 72 PHE A CA 1
ATOM 581 C C . PHE A 1 72 ? 2.288 9.031 4.283 1.00 88.94 72 PHE A C 1
ATOM 583 O O . PHE A 1 72 ? 3.174 9.121 5.135 1.00 88.94 72 PHE A O 1
ATOM 590 N N . GLU A 1 73 ? 2.340 8.186 3.262 1.00 92.50 73 GLU A N 1
ATOM 591 C CA . GLU A 1 73 ? 3.513 7.408 2.878 1.00 92.50 73 GLU A CA 1
ATOM 592 C C . GLU A 1 73 ? 3.979 7.864 1.491 1.00 92.50 73 GLU A C 1
ATOM 594 O O . GLU A 1 73 ? 3.194 8.360 0.677 1.00 92.50 73 GLU A O 1
ATOM 599 N N . VAL A 1 74 ? 5.267 7.694 1.215 1.00 95.19 74 VAL A N 1
ATOM 600 C CA . VAL A 1 74 ? 5.816 7.789 -0.140 1.00 95.19 74 VAL A CA 1
ATOM 601 C C . VAL A 1 74 ? 6.218 6.388 -0.553 1.00 95.19 74 VAL A C 1
ATOM 603 O O . VAL A 1 74 ? 6.959 5.736 0.180 1.00 95.19 74 VAL A O 1
ATOM 606 N N . TRP A 1 75 ? 5.728 5.914 -1.695 1.00 95.44 75 TRP A N 1
ATOM 607 C CA . TRP A 1 75 ? 6.028 4.580 -2.218 1.00 95.44 75 TRP A CA 1
ATOM 608 C C . TRP A 1 75 ? 6.808 4.658 -3.522 1.00 95.44 75 TRP A C 1
ATOM 610 O O . TRP A 1 75 ? 6.688 5.618 -4.282 1.00 95.44 75 TRP A O 1
ATOM 620 N N . THR A 1 76 ? 7.578 3.608 -3.788 1.00 96.81 76 THR A N 1
ATOM 621 C CA . THR A 1 76 ? 8.296 3.391 -5.041 1.00 96.81 76 THR A CA 1
ATOM 622 C C . THR A 1 76 ? 7.412 2.570 -5.969 1.00 96.81 76 THR A C 1
ATOM 624 O O . THR A 1 76 ? 7.058 1.442 -5.638 1.00 96.81 76 THR A O 1
ATOM 627 N N . LEU A 1 77 ? 7.062 3.113 -7.130 1.00 95.25 77 LEU A N 1
ATOM 628 C CA . LEU A 1 77 ? 6.155 2.483 -8.090 1.00 95.25 77 LEU A CA 1
ATOM 629 C C . LEU A 1 77 ? 6.782 2.388 -9.485 1.00 95.25 77 LEU A C 1
ATOM 631 O O . LEU A 1 77 ? 7.595 3.247 -9.846 1.00 9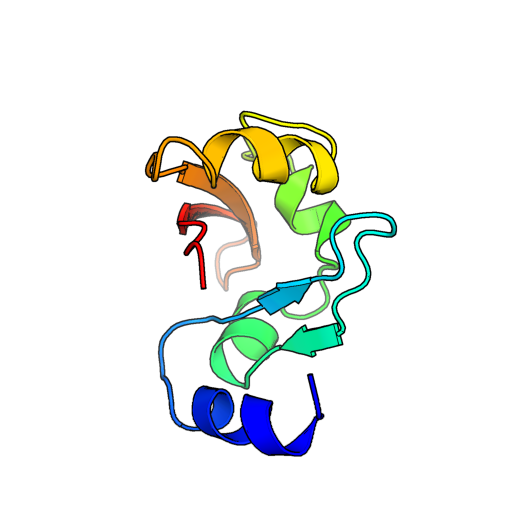5.25 77 LEU A O 1
ATOM 635 N N . PRO A 1 78 ? 6.416 1.374 -10.290 1.00 94.19 78 PRO A N 1
ATOM 636 C CA . PRO A 1 78 ? 6.889 1.262 -11.656 1.00 94.19 78 PRO A CA 1
ATOM 637 C C . PRO A 1 78 ? 6.111 2.212 -12.569 1.00 94.19 78 PRO A C 1
ATOM 639 O O . PRO A 1 78 ? 4.896 2.365 -12.474 1.00 94.19 78 PRO A O 1
ATOM 642 N N . THR A 1 79 ? 6.817 2.838 -13.503 1.00 89.12 79 THR A N 1
ATOM 643 C CA . THR A 1 79 ? 6.232 3.668 -14.560 1.00 89.12 79 THR A CA 1
ATOM 644 C C . THR A 1 79 ? 6.883 3.340 -15.899 1.00 89.12 79 THR A C 1
ATOM 646 O O . THR A 1 79 ? 7.924 2.681 -15.953 1.00 89.12 79 THR A O 1
ATOM 649 N N . ALA A 1 80 ? 6.325 3.863 -16.993 1.00 87.06 80 ALA A N 1
ATOM 650 C CA . ALA A 1 80 ? 6.931 3.741 -18.321 1.00 87.06 80 ALA A CA 1
ATOM 651 C C . ALA A 1 80 ? 8.373 4.296 -18.391 1.00 87.06 80 ALA A C 1
ATOM 653 O O . ALA A 1 80 ? 9.147 3.878 -19.246 1.00 87.06 80 ALA A O 1
ATOM 654 N N . ASN A 1 81 ? 8.742 5.198 -17.474 1.00 88.69 81 ASN A N 1
ATOM 655 C CA . ASN A 1 81 ? 10.055 5.840 -17.410 1.00 88.69 81 ASN A CA 1
ATOM 656 C C . ASN A 1 81 ? 10.960 5.253 -16.307 1.00 88.69 81 ASN A C 1
ATOM 658 O O . ASN A 1 81 ? 11.963 5.869 -15.950 1.00 88.69 81 ASN A O 1
ATOM 662 N N . GLY A 1 82 ? 10.608 4.092 -15.745 1.00 91.50 82 GLY A N 1
ATOM 663 C CA . GLY A 1 82 ? 11.307 3.472 -14.615 1.00 91.50 82 GLY A CA 1
ATOM 664 C C . GLY A 1 82 ? 10.602 3.703 -13.276 1.00 91.50 82 GLY A C 1
ATOM 665 O O . GLY A 1 82 ? 9.406 3.991 -13.236 1.00 91.50 82 GLY A O 1
ATOM 666 N N . LEU A 1 83 ? 11.329 3.541 -12.170 1.00 94.81 83 LEU A N 1
ATOM 667 C CA . LEU A 1 83 ? 10.771 3.691 -10.824 1.00 94.81 83 LEU A CA 1
ATOM 668 C C . LEU A 1 83 ? 10.544 5.169 -10.476 1.00 94.81 83 LEU A C 1
ATOM 670 O O . LEU A 1 83 ? 11.394 6.010 -10.764 1.00 94.81 83 LEU A O 1
ATOM 674 N N . GLN A 1 84 ? 9.423 5.481 -9.828 1.00 93.88 84 GLN A N 1
ATOM 675 C CA . GLN A 1 84 ? 9.089 6.830 -9.357 1.00 93.88 84 GLN A CA 1
ATOM 676 C C . GLN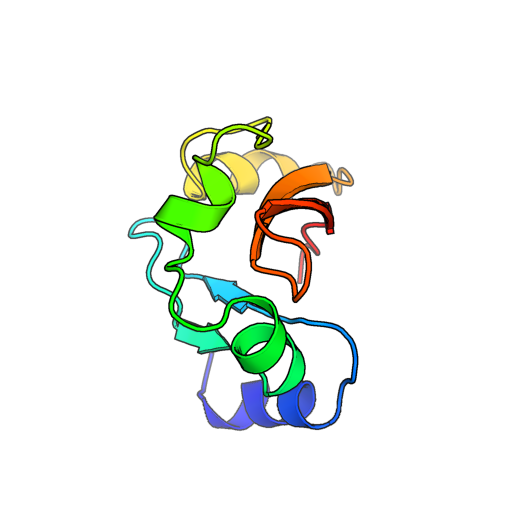 A 1 84 ? 8.514 6.811 -7.939 1.00 93.88 84 GLN A C 1
ATOM 678 O O . GLN A 1 84 ? 8.039 5.776 -7.471 1.00 93.88 84 GLN A O 1
ATOM 683 N N . SER A 1 85 ? 8.550 7.964 -7.266 1.00 93.56 85 SER A N 1
ATOM 684 C CA . SER A 1 85 ? 7.856 8.178 -5.999 1.00 93.56 85 SER A CA 1
ATOM 685 C C . SER A 1 85 ? 6.401 8.589 -6.222 1.00 93.56 85 SER A C 1
ATOM 687 O O . SER A 1 85 ? 6.097 9.433 -7.066 1.00 93.56 85 SER A O 1
ATOM 689 N N . VAL A 1 86 ? 5.493 8.023 -5.432 1.00 89.50 86 VAL A N 1
ATOM 690 C CA . VAL A 1 86 ? 4.073 8.400 -5.403 1.00 89.50 86 VAL A CA 1
ATOM 691 C C . VAL A 1 86 ? 3.626 8.568 -3.956 1.00 89.50 86 VAL A C 1
ATOM 693 O O . VAL A 1 86 ? 4.078 7.845 -3.071 1.00 89.50 86 VAL A O 1
ATOM 69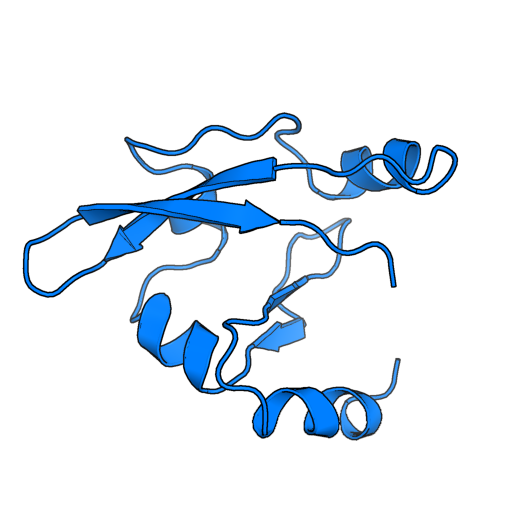6 N N . TYR A 1 87 ? 2.740 9.535 -3.722 1.00 88.50 87 TYR A N 1
ATOM 697 C CA . TYR A 1 87 ? 2.155 9.797 -2.412 1.00 88.50 87 TYR A CA 1
ATOM 698 C C . TYR A 1 87 ? 0.945 8.897 -2.174 1.00 88.50 87 TYR A C 1
ATOM 700 O O . TYR A 1 87 ? 0.006 8.875 -2.974 1.00 88.50 87 TYR A O 1
ATOM 708 N N . CYS A 1 88 ? 0.951 8.200 -1.046 1.00 80.31 88 CYS A N 1
ATOM 709 C CA . CYS A 1 88 ? -0.121 7.322 -0.607 1.00 80.31 88 CYS A CA 1
ATOM 710 C C . CYS A 1 88 ? -0.723 7.880 0.683 1.00 80.31 88 CYS A C 1
ATOM 712 O O . CYS A 1 88 ? 0.001 8.284 1.593 1.00 80.31 88 CYS A O 1
ATOM 714 N N . LYS A 1 89 ? -2.054 7.921 0.757 1.00 83.00 89 LYS A N 1
ATOM 715 C CA . LYS A 1 89 ? -2.792 8.363 1.943 1.00 83.00 89 LYS A CA 1
ATOM 716 C C . LYS A 1 89 ? -3.516 7.166 2.539 1.00 83.00 89 LYS A C 1
ATOM 718 O O . LYS A 1 89 ? -4.302 6.530 1.837 1.00 83.00 89 LYS A O 1
ATOM 723 N N . ASN A 1 90 ? -3.293 6.898 3.822 1.00 71.31 90 ASN A N 1
ATOM 724 C CA . ASN A 1 90 ? -4.080 5.899 4.538 1.00 71.31 90 ASN A CA 1
ATOM 725 C C . ASN A 1 90 ? -5.434 6.524 4.903 1.00 71.31 90 ASN A C 1
ATOM 727 O O . ASN A 1 90 ? -5.478 7.620 5.470 1.00 71.31 90 ASN A O 1
ATOM 731 N N . HIS A 1 91 ? -6.534 5.856 4.548 1.00 65.62 91 HIS A N 1
ATOM 732 C CA . HIS A 1 91 ? -7.869 6.258 4.980 1.00 65.62 91 HIS A CA 1
ATOM 733 C C . HIS A 1 91 ? -8.300 5.367 6.152 1.00 65.62 91 HIS A C 1
ATOM 735 O O . HIS A 1 91 ? -8.287 4.144 5.999 1.00 65.62 91 HIS A O 1
ATOM 741 N N . PRO A 1 92 ? -8.614 5.946 7.322 1.00 57.66 92 PRO A N 1
ATOM 742 C CA . PRO A 1 92 ? -9.290 5.214 8.378 1.00 57.66 92 PRO A CA 1
ATOM 743 C C . PRO A 1 92 ? -10.746 5.002 7.943 1.00 57.66 92 PRO A C 1
ATOM 745 O O . PRO A 1 92 ? -11.548 5.927 8.045 1.00 57.66 92 PRO A O 1
ATOM 748 N N . ASP A 1 93 ? -11.053 3.826 7.396 1.00 53.16 93 ASP A N 1
ATOM 749 C CA . ASP A 1 93 ? -12.437 3.347 7.254 1.00 53.16 93 ASP A CA 1
ATOM 750 C C . ASP A 1 93 ? -12.979 2.853 8.607 1.00 53.16 93 ASP A C 1
ATOM 752 O O . ASP A 1 93 ? -12.234 2.132 9.318 1.00 53.16 93 ASP A O 1
#